Protein AF-A0A561TW92-F1 (afdb_monomer)

Nearest PDB structures (foldseek):
  4ham-assembly1_A-2  TM=3.046E-01  e=2.221E+00  Listeria monocytogenes EGD-e
  7xhz-assembly1_A  TM=5.234E-01  e=7.038E+00  Staphylococcus aureus subsp. aureus Mu50
  7pqe-assembly1_A  TM=2.971E-01  e=6.624E+00  Legionella pneumophila
  7til-assembly1_B  TM=2.807E-01  e=9.534E+00  Pseudomonas aeruginosa PA14

Structure (mmCIF, N/CA/C/O backbone):
data_AF-A0A561TW92-F1
#
_entry.id   AF-A0A561TW92-F1
#
loop_
_atom_site.group_PDB
_atom_site.id
_atom_site.type_symbol
_atom_site.label_atom_id
_atom_site.label_alt_id
_atom_site.label_comp_id
_atom_site.label_asym_id
_atom_site.label_entity_id
_atom_site.label_seq_id
_atom_site.pdbx_PDB_ins_code
_atom_site.Cartn_x
_atom_site.Cartn_y
_atom_site.Cartn_z
_atom_site.occupancy
_atom_site.B_iso_or_equiv
_atom_site.auth_seq_id
_atom_site.auth_comp_id
_atom_site.auth_asym_id
_atom_site.auth_atom_id
_atom_site.pdbx_PDB_model_num
ATOM 1 N N . MET A 1 1 ? -2.020 6.410 -21.029 1.00 63.25 1 MET A N 1
ATOM 2 C CA . MET A 1 1 ? -2.072 4.933 -21.092 1.00 63.25 1 MET A CA 1
ATOM 3 C C . MET A 1 1 ? -1.172 4.378 -19.989 1.00 63.25 1 MET A C 1
ATOM 5 O O . MET A 1 1 ? -0.093 4.929 -19.802 1.00 63.25 1 MET A O 1
ATOM 9 N N . GLN A 1 2 ? -1.626 3.396 -19.202 1.00 79.81 2 GLN A N 1
ATOM 10 C CA . GLN A 1 2 ? -0.817 2.761 -18.146 1.00 79.81 2 GLN A CA 1
ATOM 11 C C . GLN A 1 2 ? 0.250 1.847 -18.769 1.00 79.81 2 GLN A C 1
ATOM 13 O O . GLN A 1 2 ? 0.007 1.252 -19.812 1.00 79.81 2 GLN A O 1
ATOM 18 N N . ALA A 1 3 ? 1.422 1.738 -18.137 1.00 87.50 3 ALA A N 1
ATOM 19 C CA . ALA A 1 3 ? 2.471 0.826 -18.590 1.00 87.50 3 ALA A CA 1
ATOM 20 C C . ALA A 1 3 ? 2.080 -0.643 -18.343 1.00 87.50 3 ALA A C 1
ATOM 22 O O . ALA A 1 3 ? 1.589 -0.973 -17.261 1.00 87.50 3 ALA A O 1
ATOM 23 N N . GLU A 1 4 ? 2.340 -1.522 -19.312 1.00 89.12 4 GLU A N 1
ATOM 24 C CA . GLU A 1 4 ? 1.897 -2.928 -19.289 1.00 89.12 4 GLU A CA 1
ATOM 25 C C . GLU A 1 4 ? 2.371 -3.692 -18.047 1.00 89.12 4 GLU A C 1
ATOM 27 O O . GLU A 1 4 ? 1.608 -4.438 -17.437 1.00 89.12 4 GLU A O 1
ATOM 32 N N . HIS A 1 5 ? 3.599 -3.442 -17.581 1.00 89.06 5 HIS A N 1
ATOM 33 C CA . HIS A 1 5 ? 4.135 -4.102 -16.385 1.00 89.06 5 HIS A CA 1
ATOM 34 C C . HIS A 1 5 ? 3.378 -3.751 -15.097 1.00 89.06 5 HIS A C 1
ATOM 36 O O . HIS A 1 5 ? 3.468 -4.488 -14.118 1.00 89.06 5 HIS A O 1
ATOM 42 N N . LEU A 1 6 ? 2.647 -2.631 -15.070 1.00 92.69 6 LEU A N 1
ATOM 43 C CA . LEU A 1 6 ? 1.776 -2.281 -13.948 1.00 92.69 6 LEU A CA 1
ATOM 44 C C . LEU A 1 6 ? 0.442 -3.028 -14.018 1.00 92.69 6 LEU A C 1
ATOM 46 O O . LEU A 1 6 ? -0.098 -3.353 -12.968 1.00 92.69 6 LEU A O 1
ATOM 50 N N . ALA A 1 7 ? -0.058 -3.348 -15.217 1.00 92.19 7 ALA A N 1
ATOM 51 C CA . ALA A 1 7 ? -1.275 -4.148 -15.372 1.00 92.19 7 ALA A CA 1
ATOM 52 C C . ALA A 1 7 ? -1.096 -5.566 -14.799 1.00 92.19 7 ALA A C 1
ATOM 54 O O . ALA A 1 7 ? -1.992 -6.086 -14.150 1.00 92.19 7 ALA A O 1
ATOM 55 N N . LEU A 1 8 ? 0.108 -6.141 -14.908 1.00 93.38 8 LEU A N 1
ATOM 56 C CA . LEU A 1 8 ? 0.429 -7.431 -14.279 1.00 93.38 8 LEU A CA 1
ATOM 57 C C . LEU A 1 8 ? 0.325 -7.401 -12.745 1.00 93.38 8 LEU A C 1
ATOM 59 O O . LEU A 1 8 ? 0.000 -8.413 -12.123 1.00 93.38 8 LEU A O 1
ATOM 63 N N . ILE A 1 9 ? 0.613 -6.253 -12.119 1.00 94.12 9 ILE A N 1
ATOM 64 C CA . ILE A 1 9 ? 0.401 -6.077 -10.676 1.00 94.12 9 ILE A CA 1
ATOM 65 C C . ILE A 1 9 ? -1.103 -6.072 -10.394 1.00 94.12 9 ILE A C 1
ATOM 67 O O . ILE A 1 9 ? -1.550 -6.734 -9.461 1.00 94.12 9 ILE A O 1
ATOM 71 N N . ASP A 1 10 ? -1.874 -5.358 -11.208 1.00 94.69 10 ASP A N 1
ATOM 72 C CA . ASP A 1 10 ? -3.318 -5.206 -11.029 1.00 94.69 10 ASP A CA 1
ATOM 73 C C . ASP A 1 10 ? -4.042 -6.545 -11.144 1.00 94.69 10 ASP A C 1
ATOM 75 O O . ASP A 1 10 ? -4.824 -6.889 -10.261 1.00 94.69 10 ASP A O 1
ATOM 79 N N . ASP A 1 11 ? -3.694 -7.347 -12.150 1.00 94.56 11 ASP A N 1
ATOM 80 C CA . ASP A 1 11 ? -4.230 -8.695 -12.337 1.00 94.56 11 ASP A CA 1
ATOM 81 C C . ASP A 1 11 ? -3.938 -9.593 -11.130 1.00 94.56 11 ASP A C 1
ATOM 83 O O . ASP A 1 11 ? -4.804 -10.342 -10.668 1.00 94.56 11 ASP A O 1
ATOM 87 N N . ALA A 1 12 ? -2.731 -9.503 -10.562 1.00 94.94 12 ALA A N 1
ATOM 88 C CA . ALA A 1 12 ? -2.384 -10.271 -9.372 1.00 94.94 12 ALA A CA 1
ATOM 89 C C . ALA A 1 12 ? -3.240 -9.864 -8.159 1.00 94.94 12 ALA A C 1
ATOM 91 O O . ALA A 1 12 ? -3.714 -10.731 -7.425 1.00 94.94 12 ALA A O 1
ATOM 92 N N . PHE A 1 13 ? -3.486 -8.566 -7.962 1.00 94.00 13 PHE A N 1
ATOM 93 C CA . PHE A 1 13 ? -4.354 -8.083 -6.884 1.00 94.00 13 PHE A CA 1
ATOM 94 C C . PHE A 1 13 ? -5.837 -8.381 -7.129 1.00 94.00 13 PHE A C 1
ATOM 96 O O . PHE A 1 13 ? -6.549 -8.684 -6.172 1.00 94.00 13 PHE A O 1
ATOM 103 N N . ALA A 1 14 ? -6.298 -8.374 -8.381 1.00 95.31 14 ALA A N 1
ATOM 104 C CA . ALA A 1 14 ? -7.652 -8.786 -8.738 1.00 95.31 14 ALA A CA 1
ATOM 105 C C . ALA A 1 14 ? -7.904 -10.255 -8.367 1.00 95.31 14 ALA A C 1
ATOM 107 O O . ALA A 1 14 ? -8.932 -10.576 -7.772 1.00 95.31 14 ALA A O 1
ATOM 108 N N . ARG A 1 15 ? -6.926 -11.133 -8.615 1.00 95.88 15 ARG A N 1
ATOM 109 C CA . ARG A 1 15 ? -6.972 -12.538 -8.185 1.00 95.88 15 ARG A CA 1
ATOM 110 C C . ARG A 1 15 ? -7.013 -12.687 -6.664 1.00 95.88 15 ARG A C 1
ATOM 112 O O . ARG A 1 15 ? -7.841 -13.431 -6.145 1.00 95.88 15 ARG A O 1
ATOM 119 N N . ILE A 1 16 ? -6.191 -11.926 -5.937 1.00 94.25 16 ILE A N 1
ATOM 120 C CA . ILE A 1 16 ? -6.226 -11.899 -4.463 1.00 94.25 16 ILE A CA 1
ATOM 121 C C . ILE A 1 16 ? -7.610 -11.450 -3.960 1.00 94.25 16 ILE A C 1
ATOM 123 O O . ILE A 1 16 ? -8.158 -12.046 -3.034 1.00 94.25 16 ILE A O 1
ATOM 127 N N . ALA A 1 17 ? -8.210 -10.429 -4.580 1.00 93.19 17 ALA A N 1
ATOM 128 C CA . ALA A 1 17 ? -9.557 -9.958 -4.248 1.00 93.19 17 ALA A CA 1
ATOM 129 C C . ALA A 1 17 ? -10.659 -10.974 -4.588 1.00 93.19 17 ALA A C 1
ATOM 131 O O . ALA A 1 17 ? -11.681 -11.009 -3.899 1.00 93.19 17 ALA A O 1
ATOM 132 N N . ALA A 1 18 ? -10.451 -11.824 -5.597 1.00 94.38 18 ALA A N 1
ATOM 133 C CA . ALA A 1 18 ? -11.339 -12.938 -5.928 1.00 94.38 18 ALA A CA 1
ATOM 134 C C . ALA A 1 18 ? -11.246 -14.107 -4.925 1.00 94.38 18 ALA A C 1
ATOM 136 O O . ALA A 1 18 ? -12.150 -14.937 -4.876 1.00 94.38 18 ALA A O 1
ATOM 137 N N . GLY A 1 19 ? -10.213 -14.132 -4.075 1.00 93.88 19 GLY A N 1
ATOM 138 C CA . GLY A 1 19 ? -9.994 -15.173 -3.067 1.00 93.88 19 GLY A CA 1
ATOM 139 C C . GLY A 1 19 ? -8.907 -16.185 -3.432 1.00 93.88 19 GLY A C 1
ATOM 140 O O . GLY A 1 19 ? -8.712 -17.146 -2.689 1.00 93.88 19 GLY A O 1
ATOM 141 N N . ASP A 1 20 ? -8.172 -15.974 -4.529 1.00 95.56 20 ASP A N 1
ATOM 142 C CA . ASP A 1 20 ? -7.045 -16.832 -4.889 1.00 95.56 20 ASP A CA 1
ATOM 143 C C . ASP A 1 20 ? -5.917 -16.712 -3.851 1.00 95.56 20 ASP A C 1
ATOM 145 O O . ASP A 1 20 ? -5.482 -15.615 -3.484 1.00 95.56 20 ASP A O 1
ATOM 149 N N . ALA A 1 21 ? -5.351 -17.850 -3.448 1.00 92.44 21 ALA A N 1
ATOM 150 C CA . ALA A 1 21 ? -4.118 -17.885 -2.667 1.00 92.44 21 ALA A CA 1
ATOM 151 C C . ALA A 1 21 ? -2.907 -17.563 -3.565 1.00 92.44 21 ALA A C 1
ATOM 153 O O . ALA A 1 21 ? -2.277 -18.454 -4.139 1.00 92.44 21 ALA A O 1
ATOM 154 N N . VAL A 1 22 ? -2.574 -16.278 -3.698 1.00 94.19 22 VAL A N 1
ATOM 155 C CA . VAL A 1 22 ? -1.466 -15.802 -4.541 1.00 94.19 22 VAL A CA 1
ATOM 156 C C . VAL A 1 22 ? -0.209 -15.543 -3.706 1.00 94.19 22 VAL A C 1
ATOM 158 O O . VAL A 1 22 ? -0.238 -14.818 -2.715 1.00 94.19 22 VAL A O 1
ATOM 161 N N . ARG A 1 23 ? 0.932 -16.084 -4.149 1.00 93.75 23 ARG A N 1
ATOM 162 C CA . ARG A 1 23 ? 2.273 -15.690 -3.687 1.00 93.75 23 ARG A CA 1
ATOM 163 C C . ARG A 1 23 ? 2.975 -14.956 -4.824 1.00 93.75 23 ARG A C 1
ATOM 165 O O . ARG A 1 23 ? 3.274 -15.566 -5.846 1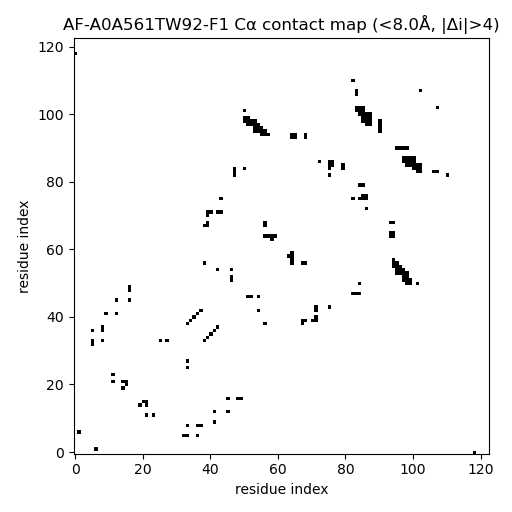.00 93.75 23 ARG A O 1
ATOM 172 N N . LEU A 1 24 ? 3.207 -13.657 -4.658 1.00 91.75 24 LEU A N 1
ATOM 173 C CA . LEU A 1 24 ? 3.722 -12.781 -5.711 1.00 91.75 24 LEU A CA 1
ATOM 174 C C . LEU A 1 24 ? 5.115 -12.247 -5.357 1.00 91.75 24 LEU A C 1
ATOM 176 O O . LEU A 1 24 ? 5.305 -11.673 -4.288 1.00 91.75 24 LEU A O 1
ATOM 180 N N . LEU A 1 25 ? 6.064 -12.377 -6.287 1.00 94.62 25 LEU A N 1
ATOM 181 C CA . LEU A 1 25 ? 7.366 -11.710 -6.241 1.00 94.62 25 LEU A CA 1
ATOM 182 C C . LEU A 1 25 ? 7.448 -10.694 -7.387 1.00 94.62 25 LEU A C 1
ATOM 184 O O . LEU A 1 25 ? 7.298 -11.058 -8.550 1.00 94.62 25 LEU A O 1
ATOM 188 N N . LEU A 1 26 ? 7.695 -9.422 -7.061 1.00 91.19 26 LEU A N 1
ATOM 189 C CA . LEU A 1 26 ? 7.745 -8.325 -8.033 1.00 91.19 26 LEU A CA 1
ATOM 190 C C . LEU A 1 26 ? 9.182 -7.839 -8.254 1.00 91.19 26 LEU A C 1
ATOM 192 O O . LEU A 1 26 ? 9.685 -6.995 -7.509 1.00 91.19 26 LEU A O 1
ATOM 196 N N . THR A 1 27 ? 9.817 -8.311 -9.325 1.00 93.81 27 THR A N 1
ATOM 197 C CA . THR A 1 27 ? 11.183 -7.915 -9.698 1.00 93.81 27 THR A CA 1
ATOM 198 C C . THR A 1 27 ? 11.152 -6.970 -10.893 1.00 93.81 27 THR A C 1
ATOM 200 O O . THR A 1 27 ? 10.892 -7.380 -12.018 1.00 93.81 27 THR A O 1
ATOM 203 N N . MET A 1 28 ? 11.422 -5.685 -10.658 1.00 91.06 28 MET A N 1
ATOM 204 C CA . MET A 1 28 ? 11.553 -4.685 -11.725 1.00 91.06 28 MET A CA 1
ATOM 205 C C . MET A 1 28 ? 12.521 -3.564 -11.327 1.00 91.06 28 MET A C 1
ATOM 207 O O . MET A 1 28 ? 12.715 -3.341 -10.119 1.00 91.06 28 MET A O 1
ATOM 211 N N . PRO A 1 29 ? 13.090 -2.810 -12.289 1.00 90.88 29 PRO A N 1
ATOM 212 C CA . PRO A 1 29 ? 14.064 -1.764 -11.992 1.00 90.88 29 PRO A CA 1
ATOM 213 C C . PRO A 1 29 ? 13.503 -0.654 -11.073 1.00 90.88 29 PRO A C 1
ATOM 215 O O . PRO A 1 29 ? 12.282 -0.506 -10.894 1.00 90.88 29 PRO A O 1
ATOM 218 N N . PRO A 1 30 ? 14.368 0.141 -10.416 1.00 90.44 30 PRO A N 1
ATOM 219 C CA . PRO A 1 30 ? 13.925 1.282 -9.616 1.00 90.44 30 PRO A CA 1
ATOM 220 C C . PRO A 1 30 ? 13.165 2.301 -10.479 1.00 90.44 30 PRO A C 1
ATOM 222 O O . PRO A 1 30 ? 13.340 2.360 -11.690 1.00 90.44 30 PRO A O 1
ATOM 225 N N . ARG A 1 31 ? 12.294 3.104 -9.851 1.00 8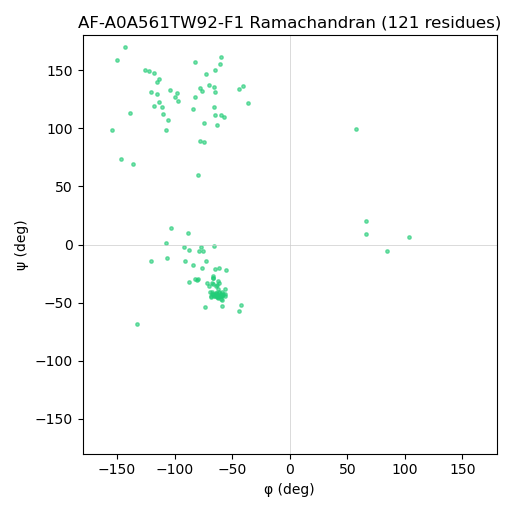8.00 31 ARG A N 1
ATOM 226 C CA . ARG A 1 31 ? 11.497 4.175 -10.498 1.00 88.00 31 ARG A CA 1
ATOM 227 C C . ARG A 1 31 ? 10.436 3.729 -11.521 1.00 88.00 31 ARG A C 1
ATOM 229 O O . ARG A 1 31 ? 9.775 4.577 -12.101 1.00 88.00 31 ARG A O 1
ATOM 236 N N . HIS A 1 32 ? 10.155 2.431 -11.633 1.00 91.75 32 HIS A N 1
ATOM 237 C CA . HIS A 1 32 ? 9.112 1.890 -12.525 1.00 91.75 32 HIS A CA 1
ATOM 238 C C . HIS A 1 32 ? 7.716 1.802 -11.891 1.00 91.75 32 HIS A C 1
ATOM 240 O O . HIS A 1 32 ? 6.803 1.198 -12.441 1.00 91.75 32 HIS A O 1
ATOM 246 N N . GLY A 1 33 ? 7.531 2.393 -10.709 1.00 91.25 33 GLY A N 1
ATOM 247 C CA . GLY A 1 33 ? 6.220 2.491 -10.072 1.00 91.25 33 GLY A CA 1
ATOM 248 C C . GLY A 1 33 ? 5.779 1.284 -9.243 1.00 91.25 33 GLY A C 1
ATOM 249 O O . GLY A 1 33 ? 4.785 1.442 -8.540 1.00 91.25 33 GLY A O 1
ATOM 250 N N . LYS A 1 34 ? 6.522 0.158 -9.206 1.00 93.31 34 LYS A N 1
ATOM 251 C CA . LYS A 1 34 ? 6.161 -1.026 -8.386 1.00 93.31 34 LYS A CA 1
ATOM 252 C C . LYS A 1 34 ? 5.708 -0.688 -6.973 1.00 93.31 34 LYS A C 1
ATOM 254 O O . LYS A 1 34 ? 4.600 -1.035 -6.605 1.00 93.31 34 LYS A O 1
ATOM 259 N N . SER A 1 35 ? 6.534 0.008 -6.190 1.00 91.56 35 SER A N 1
ATOM 260 C CA . SER A 1 35 ? 6.237 0.267 -4.777 1.00 91.56 35 SER A CA 1
ATOM 261 C C . SER A 1 35 ? 5.023 1.179 -4.615 1.00 91.56 35 SER A C 1
ATOM 263 O O . SER A 1 35 ? 4.232 0.998 -3.700 1.00 91.56 35 SER A O 1
ATOM 265 N N . ARG A 1 36 ? 4.815 2.127 -5.540 1.00 92.56 36 ARG A N 1
ATOM 266 C CA . ARG A 1 36 ? 3.602 2.956 -5.539 1.00 92.56 36 ARG A CA 1
ATOM 267 C C . ARG A 1 36 ? 2.367 2.123 -5.874 1.00 92.56 36 ARG A C 1
ATOM 269 O O . ARG A 1 36 ? 1.339 2.293 -5.234 1.00 92.56 36 ARG A O 1
ATOM 276 N N . ARG A 1 37 ? 2.445 1.225 -6.857 1.00 94.56 37 ARG A N 1
ATOM 277 C CA . ARG A 1 37 ? 1.290 0.413 -7.249 1.00 94.56 37 ARG A CA 1
ATOM 278 C C . ARG A 1 37 ? 0.989 -0.671 -6.214 1.00 94.56 37 ARG A C 1
ATOM 280 O O . ARG A 1 37 ? -0.106 -0.681 -5.676 1.00 94.56 37 ARG A O 1
ATOM 287 N N . ALA A 1 38 ? 1.970 -1.498 -5.868 1.00 94.00 38 ALA A N 1
ATOM 288 C CA . ALA A 1 38 ? 1.799 -2.678 -5.021 1.00 94.00 38 ALA A CA 1
ATOM 289 C C . ALA A 1 38 ? 1.725 -2.392 -3.510 1.00 94.00 38 ALA A C 1
ATOM 291 O O . ALA A 1 38 ? 1.073 -3.146 -2.803 1.00 94.00 38 ALA A O 1
ATOM 292 N N . ALA A 1 39 ? 2.371 -1.335 -2.998 1.00 92.56 39 ALA A N 1
ATOM 293 C CA . ALA A 1 39 ? 2.420 -1.061 -1.551 1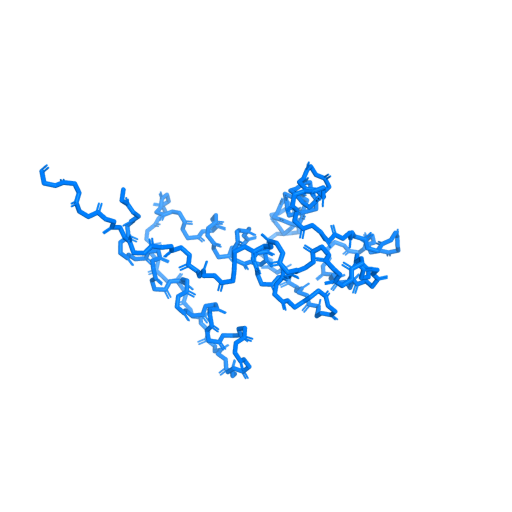.00 92.56 39 ALA A CA 1
ATOM 294 C C . ALA A 1 39 ? 1.562 0.139 -1.110 1.00 92.56 39 ALA A C 1
ATOM 296 O O . ALA A 1 39 ? 1.568 0.499 0.062 1.00 92.56 39 ALA A O 1
ATOM 297 N N . ARG A 1 40 ? 0.851 0.794 -2.037 1.00 94.31 40 ARG A N 1
ATOM 298 C CA . ARG A 1 40 ? -0.027 1.940 -1.739 1.00 94.31 40 ARG A CA 1
ATOM 299 C C . ARG A 1 40 ? -1.386 1.789 -2.411 1.00 94.31 40 ARG A C 1
ATOM 301 O O . ARG A 1 40 ? -2.380 1.544 -1.738 1.00 94.31 40 ARG A O 1
ATOM 308 N N . TRP A 1 41 ? -1.418 1.874 -3.740 1.00 94.88 41 TRP A N 1
ATOM 309 C CA . TRP A 1 41 ? -2.677 1.883 -4.489 1.00 94.88 41 TRP A CA 1
ATOM 310 C C . TRP A 1 41 ? -3.428 0.556 -4.453 1.00 94.88 41 TRP A C 1
ATOM 312 O O . TRP A 1 41 ? -4.637 0.556 -4.259 1.00 94.88 41 TRP A O 1
ATOM 322 N N . ALA A 1 42 ? -2.737 -0.565 -4.641 1.00 94.44 42 ALA A N 1
ATOM 323 C CA . ALA A 1 42 ? -3.387 -1.866 -4.691 1.00 94.44 42 ALA A CA 1
ATOM 324 C C . ALA A 1 42 ? -3.948 -2.310 -3.323 1.00 94.44 42 ALA A C 1
ATOM 326 O O . ALA A 1 42 ? -5.090 -2.759 -3.295 1.00 94.44 42 ALA A O 1
ATOM 327 N N . PRO A 1 43 ? -3.252 -2.100 -2.183 1.00 93.06 43 PRO A N 1
ATOM 328 C CA . PRO A 1 43 ? -3.840 -2.280 -0.855 1.00 93.06 43 PRO A CA 1
ATOM 329 C C . PRO A 1 43 ? -5.066 -1.399 -0.598 1.00 93.06 43 PRO A C 1
ATOM 331 O O . PRO A 1 43 ? -6.061 -1.891 -0.076 1.00 93.06 43 PRO A O 1
ATOM 334 N N . LEU A 1 44 ? -5.018 -0.119 -0.991 1.00 93.12 44 LEU A N 1
ATOM 335 C CA . LEU A 1 44 ? -6.169 0.782 -0.884 1.00 93.12 44 LEU A CA 1
ATOM 336 C C . LEU A 1 44 ? -7.357 0.240 -1.684 1.00 93.12 44 LEU A C 1
ATOM 338 O O . LEU A 1 44 ? -8.431 0.056 -1.128 1.00 93.12 44 LEU A O 1
ATOM 342 N N . TRP A 1 45 ? -7.145 -0.069 -2.966 1.00 94.12 45 TRP A N 1
ATOM 343 C CA . TRP A 1 45 ? -8.174 -0.632 -3.841 1.00 94.12 45 TRP A CA 1
ATOM 344 C C . TRP A 1 45 ? -8.743 -1.946 -3.293 1.00 94.12 45 TRP A C 1
ATOM 346 O O . TRP A 1 45 ? -9.955 -2.135 -3.285 1.00 94.12 45 TRP A O 1
ATOM 356 N N . TYR A 1 46 ? -7.888 -2.829 -2.775 1.00 93.25 46 TYR A N 1
ATOM 357 C CA . TYR A 1 46 ? -8.319 -4.081 -2.163 1.00 93.25 46 TYR A CA 1
ATOM 358 C C . TYR A 1 46 ? -9.266 -3.844 -0.980 1.00 93.25 46 TYR A C 1
ATOM 360 O O . TYR A 1 46 ? -10.298 -4.503 -0.889 1.00 93.25 46 TYR A O 1
ATOM 368 N N . LEU A 1 47 ? -8.951 -2.881 -0.107 1.00 89.94 47 LEU A N 1
ATOM 369 C CA . LEU A 1 47 ? -9.790 -2.534 1.045 1.00 89.94 47 LEU A CA 1
ATOM 370 C C . LEU A 1 47 ? -11.136 -1.920 0.638 1.00 89.94 47 LEU A C 1
ATOM 372 O O . LEU A 1 47 ? -12.114 -2.125 1.346 1.00 89.94 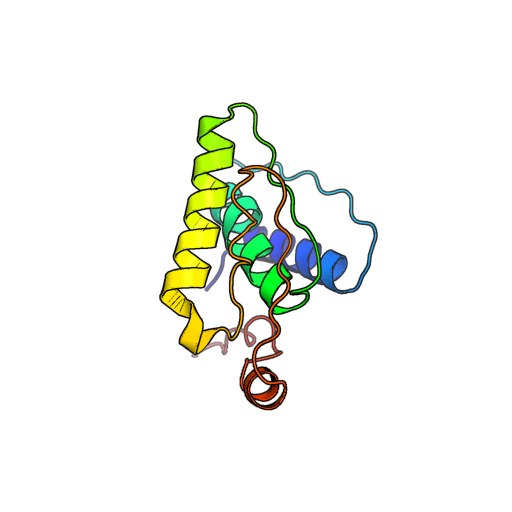47 LEU A O 1
ATOM 376 N N . LEU A 1 48 ? -11.225 -1.238 -0.510 1.00 89.25 48 LEU A N 1
ATOM 377 C CA . LEU A 1 48 ? -12.518 -0.784 -1.050 1.00 89.25 48 LEU A CA 1
ATOM 378 C C . LEU A 1 48 ? -13.428 -1.957 -1.422 1.00 89.25 48 LEU A C 1
ATOM 380 O O . LEU A 1 48 ? -14.638 -1.891 -1.240 1.00 89.25 48 LEU A O 1
ATOM 384 N N . GLN A 1 49 ? -12.841 -3.043 -1.924 1.00 87.88 49 GLN A N 1
ATOM 385 C CA . GLN A 1 49 ? -13.578 -4.247 -2.308 1.00 87.88 49 GLN A CA 1
ATOM 386 C C . GLN A 1 49 ? -13.868 -5.157 -1.106 1.00 87.88 49 GLN A C 1
ATOM 388 O O . GLN A 1 49 ? -14.828 -5.926 -1.124 1.00 87.88 49 GLN A O 1
ATOM 393 N N . ARG A 1 50 ? -12.995 -5.124 -0.093 1.00 88.56 50 ARG A N 1
ATOM 394 C CA . ARG A 1 50 ? -12.989 -6.009 1.077 1.00 88.56 50 ARG A CA 1
ATOM 395 C C . ARG A 1 50 ? -12.743 -5.195 2.359 1.00 88.56 50 ARG A C 1
ATOM 397 O O . ARG A 1 50 ? -11.671 -5.328 2.953 1.00 88.56 50 ARG A O 1
ATOM 404 N N . PRO A 1 51 ? -13.703 -4.362 2.797 1.00 86.19 51 PRO A N 1
ATOM 405 C CA . PRO A 1 51 ? -13.501 -3.468 3.937 1.00 86.19 51 PRO A CA 1
ATOM 406 C C . PRO A 1 51 ? -13.225 -4.237 5.233 1.00 86.19 51 PRO A C 1
ATOM 408 O O . PRO A 1 51 ? -12.325 -3.874 5.977 1.00 86.19 51 PRO A O 1
ATOM 411 N N . ASP A 1 52 ? -13.891 -5.368 5.456 1.00 83.94 52 ASP A N 1
ATOM 412 C CA . ASP A 1 52 ? -13.739 -6.147 6.695 1.00 83.94 52 ASP A CA 1
ATOM 413 C C . ASP A 1 52 ? -12.420 -6.942 6.770 1.00 83.94 52 ASP A C 1
ATOM 415 O O . ASP A 1 52 ? -12.116 -7.596 7.773 1.00 83.94 52 ASP A O 1
ATOM 419 N N . HIS A 1 53 ? -11.629 -6.939 5.693 1.00 86.31 53 HIS A N 1
ATOM 420 C CA . HIS A 1 53 ? -10.374 -7.673 5.637 1.00 86.31 53 HIS A CA 1
ATOM 421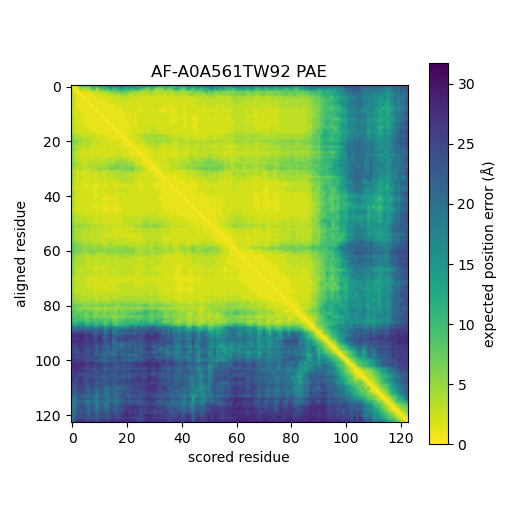 C C . HIS A 1 53 ? -9.234 -6.893 6.285 1.00 86.31 53 HIS A C 1
ATOM 423 O O . HIS A 1 53 ? -9.224 -5.664 6.356 1.00 86.31 53 HIS A O 1
ATOM 429 N N . ARG A 1 54 ? -8.212 -7.642 6.712 1.00 85.56 54 ARG A N 1
ATOM 430 C CA . ARG A 1 54 ? -6.993 -7.069 7.273 1.00 85.56 54 ARG A CA 1
ATOM 431 C C . ARG A 1 54 ? -5.840 -7.122 6.292 1.00 85.56 54 ARG A C 1
ATOM 433 O O . ARG A 1 54 ? -5.563 -8.170 5.714 1.00 85.56 54 ARG A O 1
ATOM 440 N N . VAL A 1 55 ? -5.142 -6.000 6.147 1.00 87.31 55 VAL A N 1
ATOM 441 C CA . VAL A 1 55 ? -3.931 -5.887 5.326 1.00 87.31 55 VAL A CA 1
ATOM 442 C C . VAL A 1 55 ? -2.744 -5.571 6.229 1.00 87.31 55 VAL A C 1
ATOM 444 O O . VAL A 1 55 ? -2.859 -4.787 7.170 1.00 87.31 55 VAL A O 1
ATOM 447 N N . VAL A 1 56 ? -1.603 -6.194 5.941 1.00 88.88 56 VAL A N 1
ATOM 448 C CA . VAL A 1 56 ? -0.325 -5.974 6.627 1.00 88.88 56 VAL A CA 1
ATOM 449 C C . VAL A 1 56 ? 0.688 -5.502 5.596 1.00 88.88 56 VAL A C 1
ATOM 451 O O . VAL A 1 56 ? 0.822 -6.114 4.536 1.00 88.88 56 VAL A O 1
ATOM 454 N N . ILE A 1 57 ? 1.409 -4.424 5.904 1.00 89.00 57 ILE A N 1
ATOM 455 C CA . ILE A 1 57 ? 2.534 -3.950 5.093 1.00 89.00 57 ILE A CA 1
ATOM 456 C C . ILE A 1 57 ? 3.805 -4.171 5.895 1.00 89.00 57 ILE A C 1
ATOM 458 O O . ILE A 1 57 ? 3.978 -3.597 6.965 1.00 89.00 57 ILE A O 1
ATOM 462 N N . ALA A 1 58 ? 4.695 -4.995 5.355 1.00 87.31 58 ALA A N 1
ATOM 463 C CA . ALA A 1 58 ? 6.015 -5.232 5.912 1.00 87.31 58 ALA A CA 1
ATOM 464 C C . ALA A 1 58 ? 7.077 -4.682 4.959 1.00 87.31 58 ALA A 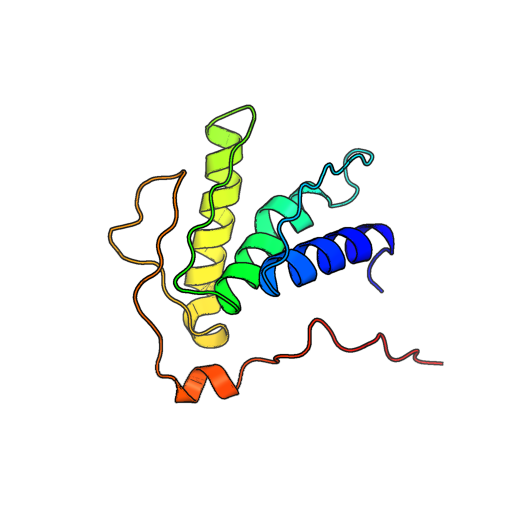C 1
ATOM 466 O O . ALA A 1 58 ? 6.951 -4.778 3.736 1.00 87.31 58 ALA A O 1
ATOM 467 N N . SER A 1 59 ? 8.129 -4.107 5.528 1.00 88.44 59 SER A N 1
ATOM 468 C CA . SER A 1 59 ? 9.270 -3.587 4.785 1.00 88.44 59 SER A CA 1
ATOM 469 C C . SER A 1 59 ? 10.558 -3.839 5.563 1.00 88.44 59 SER A C 1
ATOM 471 O O . SER A 1 59 ? 10.522 -4.236 6.725 1.00 88.44 59 SER A O 1
ATOM 473 N N . TYR A 1 60 ? 11.699 -3.613 4.914 1.00 86.25 60 TYR A N 1
ATOM 474 C CA . TYR A 1 60 ? 13.013 -3.763 5.538 1.00 86.25 60 TYR A CA 1
ATOM 475 C C . TYR A 1 60 ? 13.218 -2.806 6.726 1.00 86.25 60 TYR A C 1
ATOM 477 O O . TYR A 1 60 ? 13.882 -3.168 7.692 1.00 86.25 60 TYR A O 1
ATOM 485 N N . SER A 1 61 ? 12.641 -1.601 6.672 1.00 89.31 61 SER A N 1
ATOM 486 C CA . SER A 1 61 ? 12.629 -0.659 7.794 1.00 89.31 61 SER A CA 1
ATOM 487 C C . SER A 1 61 ? 11.205 -0.373 8.261 1.00 89.31 61 SER A C 1
ATOM 489 O O . SER A 1 61 ? 10.271 -0.334 7.455 1.00 89.31 61 SER A O 1
ATOM 491 N N . ALA A 1 62 ? 11.062 -0.131 9.567 1.00 87.12 62 ALA A N 1
ATOM 492 C CA . ALA A 1 62 ? 9.802 0.305 10.166 1.00 87.12 62 ALA A CA 1
ATOM 493 C C . ALA A 1 62 ? 9.328 1.630 9.553 1.00 87.12 62 ALA A C 1
ATOM 495 O O . ALA A 1 62 ? 8.184 1.727 9.135 1.00 87.12 62 ALA A O 1
ATOM 496 N N . GLU A 1 63 ? 10.235 2.594 9.372 1.00 88.81 63 GLU A N 1
ATOM 497 C CA . GLU A 1 63 ? 9.933 3.896 8.761 1.00 88.81 63 GLU A CA 1
ATOM 498 C C . GLU A 1 63 ? 9.312 3.762 7.362 1.00 88.81 63 GLU A C 1
ATOM 500 O O . GLU A 1 63 ? 8.297 4.384 7.063 1.00 88.81 63 GLU A O 1
ATOM 505 N N . LEU A 1 64 ? 9.852 2.880 6.512 1.00 87.31 64 LEU A N 1
ATOM 506 C CA . LEU A 1 64 ? 9.311 2.690 5.167 1.00 87.31 64 LEU A CA 1
ATOM 507 C C . LEU A 1 64 ? 7.940 1.995 5.192 1.00 87.31 64 LEU A C 1
ATOM 509 O O . LEU A 1 64 ? 7.078 2.300 4.366 1.00 87.31 64 LEU A O 1
ATOM 513 N N . ALA A 1 65 ? 7.727 1.055 6.117 1.00 88.06 65 ALA A N 1
ATOM 514 C CA . ALA A 1 65 ? 6.414 0.441 6.313 1.00 88.06 65 ALA A CA 1
ATOM 515 C C . ALA A 1 65 ? 5.386 1.475 6.810 1.00 88.06 65 ALA A C 1
ATOM 517 O O . ALA A 1 65 ? 4.286 1.567 6.253 1.00 88.06 65 ALA A O 1
ATOM 518 N N . ASP A 1 66 ? 5.777 2.304 7.779 1.00 89.19 66 ASP A N 1
ATOM 519 C CA . ASP A 1 66 ? 4.962 3.373 8.351 1.00 89.19 66 ASP A CA 1
ATOM 520 C C . ASP A 1 66 ? 4.581 4.418 7.302 1.00 89.19 66 ASP A C 1
ATOM 522 O O . ASP A 1 66 ? 3.425 4.838 7.257 1.00 89.19 66 ASP A O 1
ATOM 526 N N . ASP A 1 67 ? 5.506 4.786 6.415 1.00 92.38 67 ASP A N 1
ATOM 527 C CA . ASP A 1 67 ? 5.264 5.710 5.306 1.00 92.38 67 ASP A CA 1
ATOM 528 C C . ASP A 1 67 ? 4.196 5.192 4.338 1.00 92.38 67 ASP A C 1
ATOM 530 O O . ASP A 1 67 ? 3.308 5.934 3.904 1.00 92.38 67 ASP A O 1
ATOM 534 N N . HIS A 1 68 ? 4.267 3.909 3.974 1.00 91.81 68 HIS A N 1
ATOM 535 C CA . HIS A 1 68 ? 3.260 3.281 3.121 1.00 91.81 68 HIS A CA 1
ATOM 536 C C . HIS A 1 68 ? 1.899 3.212 3.819 1.00 91.81 68 HIS A C 1
ATOM 538 O O . HIS A 1 68 ? 0.886 3.578 3.218 1.00 91.81 68 HIS A O 1
ATOM 544 N N . GLY A 1 69 ? 1.883 2.813 5.092 1.00 90.50 69 GLY A N 1
ATOM 545 C CA . GLY A 1 69 ? 0.675 2.761 5.906 1.00 90.50 69 GLY A CA 1
ATOM 546 C C . GLY A 1 69 ? 0.021 4.128 6.098 1.00 90.50 69 GLY A C 1
ATOM 547 O O . GLY A 1 69 ? -1.187 4.269 5.912 1.00 90.50 69 GLY A O 1
ATOM 548 N N . ARG A 1 70 ? 0.815 5.153 6.429 1.00 91.62 70 ARG A N 1
ATOM 549 C CA . ARG A 1 70 ? 0.358 6.538 6.594 1.00 91.62 70 ARG A CA 1
ATOM 550 C C . ARG A 1 70 ? -0.268 7.051 5.311 1.00 91.62 70 ARG A C 1
ATOM 552 O O . ARG A 1 70 ? -1.391 7.529 5.355 1.00 91.62 70 ARG A O 1
ATOM 559 N N . TRP A 1 71 ? 0.397 6.852 4.173 1.00 94.69 71 TRP A N 1
ATOM 560 C CA . TRP A 1 71 ? -0.144 7.270 2.883 1.00 94.69 71 TRP A CA 1
ATOM 561 C C . TRP A 1 71 ? -1.530 6.665 2.607 1.00 94.69 71 TRP A C 1
ATOM 563 O O . TRP A 1 71 ? -2.418 7.372 2.140 1.00 94.69 71 TRP A O 1
ATOM 573 N N . ILE A 1 72 ? -1.743 5.378 2.915 1.00 92.81 72 ILE A N 1
ATOM 574 C CA . ILE A 1 72 ? -3.049 4.721 2.719 1.00 92.81 72 ILE A CA 1
ATOM 575 C C . ILE A 1 72 ? -4.101 5.306 3.665 1.00 92.81 72 ILE A C 1
ATOM 577 O O . ILE A 1 72 ? -5.226 5.564 3.243 1.00 92.81 72 ILE A O 1
ATOM 581 N N . ARG A 1 73 ? -3.750 5.543 4.934 1.00 88.06 73 ARG A N 1
ATOM 582 C CA . ARG A 1 73 ? -4.670 6.142 5.912 1.00 88.06 73 ARG A CA 1
ATOM 583 C C . ARG A 1 73 ? -5.075 7.559 5.525 1.00 88.06 73 ARG A C 1
ATOM 585 O O . ARG A 1 73 ? -6.254 7.902 5.604 1.00 88.06 73 ARG A O 1
ATOM 592 N N . ASP A 1 74 ? -4.110 8.350 5.074 1.00 92.75 74 ASP A N 1
ATOM 593 C CA . ASP A 1 74 ? -4.341 9.712 4.610 1.00 92.75 74 ASP A CA 1
ATOM 594 C C . ASP A 1 74 ? -5.229 9.697 3.363 1.00 92.75 74 ASP A C 1
ATOM 596 O O . ASP A 1 74 ? -6.179 10.470 3.290 1.00 92.75 74 ASP A O 1
ATOM 600 N N . ALA A 1 75 ? -4.994 8.772 2.426 1.00 91.44 75 ALA A N 1
ATOM 601 C CA . ALA A 1 75 ? -5.844 8.574 1.254 1.00 91.44 75 ALA A CA 1
ATOM 602 C C . ALA A 1 75 ? -7.293 8.227 1.636 1.00 91.44 75 ALA A C 1
ATOM 604 O O . ALA A 1 75 ? -8.223 8.848 1.125 1.00 91.44 75 ALA A O 1
ATOM 605 N N . ILE A 1 76 ? -7.492 7.290 2.571 1.00 89.62 76 ILE A N 1
ATOM 606 C CA . ILE A 1 76 ? -8.832 6.916 3.050 1.00 89.62 76 ILE A CA 1
ATOM 607 C C . ILE A 1 76 ? -9.525 8.103 3.716 1.00 89.62 76 ILE A C 1
ATOM 609 O O . ILE A 1 76 ? -10.684 8.385 3.436 1.00 89.62 76 ILE A O 1
ATOM 613 N N . THR A 1 77 ? -8.805 8.826 4.571 1.00 89.94 77 THR A N 1
ATOM 614 C CA . THR A 1 77 ? -9.349 9.986 5.286 1.00 89.94 77 THR A CA 1
ATOM 615 C C . THR A 1 77 ? -9.709 11.113 4.319 1.00 89.94 77 THR A C 1
ATOM 617 O O . THR A 1 77 ? -10.781 11.701 4.429 1.00 89.94 77 THR A O 1
ATOM 620 N N . THR A 1 78 ? -8.833 11.386 3.349 1.00 91.25 78 THR A N 1
ATOM 621 C CA . THR A 1 78 ? -9.000 12.462 2.362 1.00 91.25 78 THR A CA 1
ATOM 622 C C . THR A 1 78 ? -10.165 12.182 1.422 1.00 91.25 78 THR A C 1
ATOM 624 O O . THR A 1 78 ? -10.924 13.090 1.098 1.00 91.25 78 THR A O 1
ATOM 627 N N . TRP A 1 79 ? -10.320 10.932 0.982 1.00 90.38 79 TRP A N 1
ATOM 628 C CA . TRP A 1 79 ? -11.335 10.551 0.000 1.00 90.38 79 TRP A CA 1
ATOM 629 C C . TRP A 1 79 ? -12.537 9.837 0.613 1.00 90.38 79 TRP A C 1
ATOM 631 O O . TRP A 1 79 ? -13.330 9.269 -0.131 1.00 90.38 79 TRP A O 1
ATOM 641 N N . ARG A 1 80 ? -12.708 9.888 1.940 1.00 85.94 80 ARG A N 1
ATOM 642 C CA . ARG A 1 80 ? -13.781 9.219 2.696 1.00 85.94 80 ARG A CA 1
ATOM 643 C C . ARG A 1 80 ? -15.146 9.326 2.018 1.00 85.94 80 ARG A C 1
ATOM 645 O O . ARG A 1 80 ? -15.809 8.314 1.822 1.00 85.94 80 ARG A O 1
ATOM 652 N N . GLU A 1 81 ? -15.554 10.544 1.667 1.00 84.81 81 GLU A N 1
ATOM 653 C CA . GLU A 1 81 ? -16.868 10.816 1.065 1.00 84.81 81 GLU A CA 1
ATOM 654 C C . GLU A 1 81 ? -17.017 10.208 -0.335 1.00 84.81 81 GLU A C 1
ATOM 656 O O . GLU A 1 81 ? -18.121 9.886 -0.756 1.00 84.81 81 GLU A O 1
ATOM 661 N N . GLN A 1 82 ? -15.907 10.026 -1.052 1.00 86.81 82 GLN A N 1
ATOM 662 C CA . GLN A 1 82 ? -15.890 9.473 -2.405 1.00 86.81 82 GLN A CA 1
ATOM 663 C C . GLN A 1 82 ? -15.813 7.949 -2.417 1.00 86.81 82 GLN A C 1
ATOM 665 O O . GLN A 1 82 ? -16.317 7.341 -3.351 1.00 86.81 82 GLN A O 1
ATOM 670 N N . ILE A 1 83 ? -15.140 7.343 -1.433 1.00 81.56 83 ILE A N 1
ATOM 671 C CA . ILE A 1 83 ? -14.820 5.907 -1.424 1.00 81.56 83 ILE A CA 1
ATOM 672 C C . ILE A 1 83 ? -15.664 5.092 -0.438 1.00 81.56 83 ILE A C 1
ATOM 674 O O . ILE A 1 83 ? -15.604 3.869 -0.473 1.00 81.56 83 ILE A O 1
ATOM 678 N N . GLY A 1 84 ? -16.410 5.742 0.461 1.00 81.56 84 GLY A N 1
ATOM 679 C CA . GLY A 1 84 ? -17.375 5.078 1.341 1.00 81.56 84 GLY A CA 1
ATOM 680 C C . GLY A 1 84 ? -16.775 4.119 2.375 1.00 81.56 84 GLY A C 1
ATOM 681 O O . GLY A 1 84 ? -17.488 3.265 2.886 1.00 81.56 84 GLY A O 1
ATOM 682 N N . ILE A 1 85 ? -15.484 4.227 2.704 1.00 83.06 85 ILE A N 1
ATOM 683 C CA . ILE A 1 85 ? -14.865 3.444 3.786 1.00 83.06 85 ILE A CA 1
ATOM 684 C C . ILE A 1 85 ? -14.237 4.361 4.833 1.00 83.06 85 ILE A C 1
ATOM 686 O O . ILE A 1 85 ? -13.749 5.450 4.519 1.00 83.06 85 ILE A O 1
ATOM 690 N N . ALA A 1 86 ? -14.228 3.905 6.084 1.00 80.75 86 ALA A N 1
ATOM 691 C CA . ALA A 1 86 ? -13.623 4.611 7.205 1.00 80.75 86 ALA A CA 1
ATOM 692 C C . ALA A 1 86 ? -12.613 3.724 7.942 1.00 80.75 86 ALA A C 1
ATOM 694 O O . ALA A 1 86 ? -12.723 2.498 7.983 1.00 80.75 86 ALA A O 1
ATOM 695 N N . LEU A 1 87 ? -11.605 4.365 8.534 1.00 77.94 87 LEU A N 1
ATOM 696 C CA . LEU A 1 87 ? -10.658 3.695 9.419 1.00 77.94 87 LEU A CA 1
ATOM 697 C C . LEU A 1 87 ? -11.299 3.483 10.787 1.00 77.94 87 LEU A C 1
ATOM 699 O O . LEU A 1 87 ? -11.853 4.420 11.359 1.00 77.94 87 LEU A O 1
ATOM 703 N N . HIS A 1 88 ? -11.144 2.285 11.350 1.00 69.38 88 HIS A N 1
ATOM 704 C CA . HIS A 1 88 ? -11.566 2.045 12.724 1.00 69.38 88 HIS A CA 1
ATOM 705 C C . HIS A 1 88 ? -10.718 2.903 13.691 1.00 69.38 88 HIS A C 1
ATOM 707 O O . HIS A 1 88 ? -9.483 2.856 13.618 1.00 69.38 88 HIS A O 1
ATOM 713 N N . PRO A 1 89 ? -11.326 3.642 14.640 1.00 54.75 89 PRO A N 1
ATOM 714 C CA . PRO A 1 89 ? -10.618 4.578 15.523 1.00 54.75 89 PRO A CA 1
ATOM 715 C C . PRO A 1 89 ? -9.552 3.923 16.424 1.00 54.75 89 PRO A C 1
ATOM 717 O O . PRO A 1 89 ? -8.623 4.592 16.881 1.00 54.75 89 PRO A O 1
ATOM 720 N N . GLY A 1 90 ? -9.651 2.607 16.643 1.00 54.16 90 GLY A N 1
ATOM 721 C CA . GLY A 1 90 ? -8.662 1.796 17.364 1.00 54.16 90 GLY A CA 1
ATOM 722 C C . GLY A 1 90 ? -7.521 1.222 16.511 1.00 54.16 90 GLY A C 1
ATOM 723 O O . GLY A 1 90 ? -6.615 0.610 17.064 1.00 54.16 90 GLY A O 1
ATOM 724 N N . SER A 1 91 ? -7.524 1.403 15.185 1.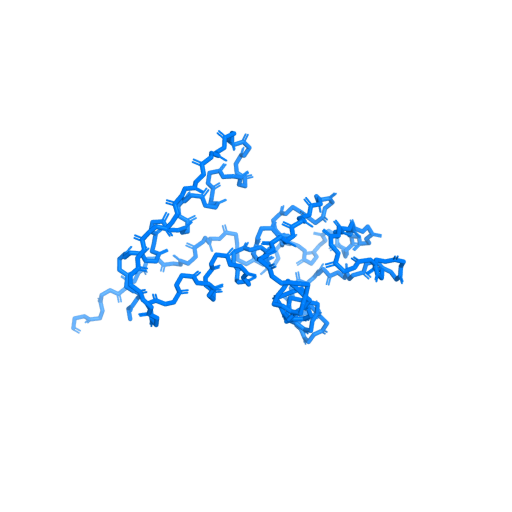00 52.16 91 SER A N 1
ATOM 725 C CA . SER A 1 91 ? -6.475 0.891 14.287 1.00 52.16 91 SER A CA 1
ATOM 726 C C . SER A 1 91 ? -5.237 1.802 14.308 1.00 52.16 91 SER A C 1
ATOM 728 O O . SER A 1 91 ? -4.859 2.383 13.290 1.00 52.16 91 SER A O 1
ATOM 730 N N . LYS A 1 92 ? -4.622 1.971 15.486 1.00 40.59 92 LYS A N 1
ATOM 731 C CA . LYS A 1 92 ? -3.389 2.758 15.677 1.00 40.59 92 LYS A CA 1
ATOM 732 C C . LYS A 1 92 ? -2.102 1.936 15.561 1.00 40.59 92 LYS A C 1
ATOM 734 O O . LYS A 1 92 ? -1.024 2.521 15.600 1.00 40.59 92 LYS A O 1
ATOM 739 N N . ASP A 1 93 ? -2.201 0.626 15.348 1.00 38.53 93 ASP A N 1
ATOM 740 C CA . ASP A 1 93 ? -1.029 -0.224 15.149 1.00 38.53 93 ASP A CA 1
ATOM 741 C C . ASP A 1 93 ? -0.578 -0.172 13.689 1.00 38.53 93 ASP A C 1
ATOM 743 O O . ASP A 1 93 ? -1.292 -0.571 12.768 1.00 38.53 93 ASP A O 1
ATOM 747 N N . ALA A 1 94 ? 0.633 0.335 13.469 1.00 41.94 94 ALA A N 1
ATOM 748 C CA . ALA A 1 94 ? 1.162 0.670 12.150 1.00 41.94 94 ALA A CA 1
ATOM 749 C C . ALA A 1 94 ? 1.389 -0.533 11.204 1.00 41.94 94 ALA A C 1
ATOM 751 O O . ALA A 1 94 ? 1.756 -0.340 10.046 1.00 41.94 94 ALA A O 1
ATOM 752 N N . ALA A 1 95 ? 1.114 -1.763 11.654 1.00 39.34 95 ALA A N 1
ATOM 753 C CA . ALA A 1 95 ? 1.384 -2.986 10.903 1.00 39.34 95 ALA A CA 1
ATOM 754 C C . ALA A 1 95 ? 0.151 -3.862 10.608 1.00 39.34 95 ALA A C 1
ATOM 756 O O . ALA A 1 95 ? 0.255 -4.736 9.755 1.00 39.34 95 ALA A O 1
ATOM 757 N N . VAL A 1 96 ? -1.008 -3.660 11.251 1.00 35.69 96 VAL A N 1
ATOM 758 C CA . VAL A 1 96 ? -2.195 -4.522 11.064 1.00 35.69 96 VAL A CA 1
ATOM 759 C C . VAL A 1 96 ? -3.456 -3.666 11.000 1.00 35.69 96 VAL A C 1
ATOM 761 O O . VAL A 1 96 ? -3.853 -3.069 11.995 1.00 35.69 96 VAL A O 1
ATOM 764 N N . TYR A 1 97 ? -4.110 -3.625 9.839 1.00 44.00 97 TYR A N 1
ATOM 765 C CA . TYR A 1 97 ? -5.317 -2.816 9.643 1.00 44.00 97 TYR A CA 1
ATOM 766 C C . TYR A 1 97 ? -6.566 -3.669 9.813 1.00 44.00 97 TYR A C 1
ATOM 768 O O . TYR A 1 97 ? -6.696 -4.667 9.122 1.00 44.00 97 TYR A O 1
ATOM 776 N N . GLY A 1 98 ? -7.479 -3.303 10.711 1.00 38.16 98 GLY A N 1
ATOM 777 C CA . GLY A 1 98 ? -8.846 -3.828 10.739 1.00 38.16 98 GLY A CA 1
ATOM 778 C C . GLY A 1 98 ? -9.815 -2.674 10.526 1.00 38.16 98 GLY A C 1
ATOM 779 O O . GLY A 1 98 ? -9.792 -1.728 11.312 1.00 38.16 98 GLY A O 1
ATOM 780 N N . LEU A 1 99 ? -10.618 -2.714 9.461 1.00 41.50 99 LEU A N 1
ATOM 781 C CA . LEU A 1 99 ? -11.695 -1.749 9.249 1.00 41.50 99 LEU A CA 1
ATOM 782 C C . LEU A 1 99 ? -12.997 -2.412 9.692 1.00 41.50 99 LEU A C 1
ATOM 784 O O . LEU A 1 99 ? -13.303 -3.536 9.303 1.00 41.50 99 LEU A O 1
ATOM 788 N N . THR A 1 100 ? -13.739 -1.752 10.570 1.00 36.28 100 THR A N 1
ATOM 789 C CA . THR A 1 100 ? -15.086 -2.181 10.952 1.00 36.28 100 THR A CA 1
ATOM 790 C C . THR A 1 100 ? -15.896 -0.932 11.238 1.00 36.28 100 THR A C 1
ATOM 792 O O . THR A 1 100 ? -16.120 -0.568 12.383 1.00 36.28 100 THR A O 1
ATOM 795 N N . GLU A 1 101 ? -16.259 -0.235 10.170 1.00 38.19 101 GLU A N 1
ATOM 796 C CA . GLU A 1 101 ? -17.464 0.588 10.127 1.00 38.19 101 GLU A CA 1
ATOM 797 C C . GLU A 1 101 ? -17.876 0.681 8.657 1.00 38.19 101 GLU A C 1
ATOM 799 O O . GLU A 1 101 ? -17.266 1.387 7.851 1.00 38.19 101 GLU A O 1
ATOM 804 N N . LEU A 1 102 ? -18.848 -0.159 8.298 1.00 38.28 102 LEU A N 1
ATOM 805 C CA . LEU A 1 102 ? -19.467 -0.197 6.979 1.00 38.28 102 LEU A CA 1
ATOM 806 C C . LEU A 1 102 ? -20.228 1.119 6.787 1.00 38.28 102 LEU A C 1
ATOM 808 O O . LEU A 1 102 ? -21.149 1.408 7.553 1.00 38.28 102 LEU A O 1
ATOM 812 N N . ALA A 1 103 ? -19.854 1.917 5.785 1.00 43.81 103 ALA A N 1
ATOM 813 C CA . ALA A 1 103 ? -20.752 2.963 5.319 1.00 43.81 103 ALA A CA 1
ATOM 814 C C . ALA A 1 103 ? -21.999 2.315 4.705 1.00 43.81 103 ALA A C 1
ATOM 816 O O . ALA A 1 103 ? -21.944 1.200 4.179 1.00 43.81 103 ALA A O 1
ATOM 817 N N . ASP A 1 104 ? -23.108 3.037 4.817 1.00 45.00 104 ASP A N 1
ATOM 818 C CA . ASP A 1 104 ? -24.445 2.668 4.367 1.00 45.00 104 ASP A CA 1
ATOM 819 C C . ASP A 1 104 ? -24.426 1.868 3.040 1.00 45.00 104 ASP A C 1
ATOM 821 O O . ASP A 1 104 ? -23.879 2.358 2.042 1.00 45.00 104 ASP A O 1
ATOM 825 N N . PRO A 1 105 ? -24.977 0.637 2.998 1.00 44.72 105 PRO A N 1
ATOM 826 C CA . PRO A 1 105 ? -24.928 -0.229 1.819 1.00 44.72 105 PRO A CA 1
ATOM 827 C C . PRO A 1 105 ? -25.490 0.411 0.539 1.00 44.72 105 PRO A C 1
ATOM 829 O O . PRO A 1 105 ? -25.093 0.000 -0.555 1.00 44.72 105 PRO A O 1
ATOM 832 N N . GLU A 1 106 ? -26.339 1.441 0.636 1.00 44.59 106 GLU A N 1
ATOM 833 C CA . GLU A 1 106 ? -26.802 2.194 -0.537 1.00 44.59 106 GLU A CA 1
ATOM 834 C C . GLU A 1 106 ? -25.681 3.002 -1.221 1.00 44.59 106 GLU A C 1
ATOM 836 O O . GLU A 1 106 ? -25.645 3.082 -2.453 1.00 44.59 106 GLU A O 1
ATOM 841 N N . GLN A 1 107 ? -24.695 3.511 -0.470 1.00 42.41 107 GLN A N 1
ATOM 842 C CA . GLN A 1 107 ? -23.570 4.283 -1.023 1.00 42.41 107 GLN A CA 1
ATOM 843 C C . GLN A 1 107 ? -22.512 3.404 -1.712 1.00 42.41 107 GLN A C 1
ATOM 845 O O . GLN A 1 107 ? -21.790 3.865 -2.595 1.00 42.41 107 GLN A O 1
ATOM 850 N N . MET A 1 108 ? -22.480 2.105 -1.396 1.00 41.59 108 MET A N 1
ATOM 851 C CA . MET A 1 108 ? -21.573 1.117 -1.996 1.00 41.59 108 MET A CA 1
ATOM 852 C C . MET A 1 108 ? -22.022 0.638 -3.397 1.00 41.59 108 MET A C 1
ATOM 854 O O . MET A 1 108 ? -21.302 -0.105 -4.074 1.00 41.59 108 MET A O 1
ATOM 858 N N . SER A 1 109 ? -23.207 1.063 -3.857 1.00 44.69 109 SER A N 1
ATOM 859 C CA . SER A 1 109 ? -23.707 0.833 -5.224 1.00 44.69 109 SER A CA 1
ATOM 860 C C . SER A 1 109 ? -23.195 1.859 -6.248 1.00 44.69 109 SER A C 1
ATOM 862 O O . SER A 1 109 ? -23.224 1.589 -7.448 1.00 44.69 109 SER A O 1
ATOM 864 N N . VAL A 1 110 ? -22.692 3.007 -5.776 1.00 40.72 110 VAL A N 1
ATOM 865 C CA . VAL A 1 110 ? -22.281 4.152 -6.610 1.00 40.72 110 VAL A CA 1
ATOM 866 C C . VAL A 1 110 ? -20.798 4.080 -7.001 1.00 40.72 110 VAL A C 1
ATOM 868 O O . VAL A 1 110 ? -20.354 4.769 -7.919 1.00 40.72 110 VAL A O 1
ATOM 871 N N . LEU A 1 111 ? -20.018 3.215 -6.347 1.00 44.44 111 LEU A N 1
ATOM 872 C CA . LEU A 1 111 ? -18.614 3.023 -6.692 1.00 44.44 111 LEU A CA 1
ATOM 873 C C . LEU A 1 111 ? -18.488 2.186 -7.970 1.00 44.44 111 LEU A C 1
ATOM 875 O O . LEU A 1 111 ? -19.111 1.123 -8.069 1.00 44.44 111 LEU A O 1
ATOM 879 N N . PRO A 1 112 ? -17.666 2.614 -8.945 1.00 38.97 112 PRO A N 1
ATOM 880 C CA . PRO A 1 112 ? -17.431 1.834 -10.147 1.00 38.97 112 PRO A CA 1
ATOM 881 C C . PRO A 1 112 ? -16.847 0.473 -9.756 1.00 38.97 112 PRO A C 1
ATOM 883 O O . PRO A 1 112 ? -15.711 0.370 -9.299 1.00 38.97 112 PRO A O 1
ATOM 886 N N . ARG A 1 113 ? -17.640 -0.587 -9.950 1.00 48.00 113 ARG A N 1
ATOM 887 C CA . ARG A 1 113 ? -17.200 -1.980 -9.773 1.00 48.00 113 ARG A CA 1
ATOM 888 C C . ARG A 1 113 ? -16.344 -2.480 -10.938 1.00 48.00 113 ARG A C 1
ATOM 890 O O . ARG A 1 113 ? -15.874 -3.615 -10.903 1.00 48.00 113 ARG A O 1
ATOM 897 N N . GLU A 1 114 ? -16.134 -1.646 -11.956 1.00 44.03 114 GLU A N 1
ATOM 898 C CA . GLU A 1 114 ? -15.199 -1.933 -13.037 1.00 44.03 114 GLU A CA 1
ATOM 899 C C . GLU A 1 114 ? -13.766 -1.568 -12.633 1.00 44.03 114 GLU A C 1
ATOM 901 O O . GLU A 1 114 ? -13.493 -0.421 -12.258 1.00 44.03 114 GLU A O 1
ATOM 906 N N . PRO A 1 115 ? -12.814 -2.508 -12.754 1.00 46.50 115 PRO A N 1
ATOM 907 C CA . PRO A 1 115 ? -11.416 -2.220 -12.528 1.00 46.50 115 PRO A CA 1
ATOM 908 C C . PRO A 1 115 ? -10.902 -1.507 -13.774 1.00 46.50 115 PRO A C 1
ATOM 910 O O . PRO A 1 115 ? -10.433 -2.160 -14.690 1.00 46.50 115 PRO A O 1
ATOM 913 N N . TYR A 1 116 ? -11.006 -0.179 -13.818 1.00 47.56 116 TYR A N 1
ATOM 914 C CA . TYR A 1 116 ? -10.452 0.641 -14.899 1.00 47.56 116 TYR A CA 1
ATOM 915 C C . TYR A 1 116 ? -10.981 0.254 -16.293 1.00 47.56 116 TYR A C 1
ATOM 917 O O . TYR A 1 116 ? -10.484 -0.657 -16.951 1.00 47.56 116 TYR A O 1
ATOM 925 N N . GLY A 1 117 ? -11.971 1.008 -16.779 1.00 36.19 117 GLY A N 1
ATOM 926 C CA . GLY A 1 117 ? -12.462 0.887 -18.151 1.00 36.19 117 GLY A CA 1
ATOM 927 C C . GLY A 1 117 ? -11.312 0.769 -19.157 1.00 36.19 117 GLY A C 1
ATOM 928 O O . GLY A 1 117 ? -10.317 1.500 -19.075 1.00 36.19 117 GLY A O 1
ATOM 929 N N . ARG A 1 118 ? -11.448 -0.190 -20.083 1.00 33.41 118 ARG A N 1
ATOM 930 C CA . ARG A 1 118 ? -10.528 -0.403 -21.210 1.00 33.41 118 ARG A CA 1
ATOM 931 C C . ARG A 1 118 ? -10.119 0.954 -21.792 1.00 33.41 118 ARG A C 1
ATOM 933 O O . ARG A 1 118 ? -11.002 1.795 -21.979 1.00 33.41 118 ARG A O 1
ATOM 940 N N . PRO A 1 119 ? -8.835 1.191 -22.113 1.00 32.09 119 PRO A N 1
ATOM 941 C CA . PRO A 1 119 ? -8.458 2.416 -22.798 1.00 32.09 119 PRO A CA 1
ATOM 942 C C . PRO A 1 119 ? -9.253 2.486 -24.105 1.00 32.09 119 PRO A C 1
ATOM 944 O O . PRO A 1 119 ? -9.033 1.682 -25.010 1.00 32.09 119 PRO A O 1
ATOM 947 N N . GLN A 1 120 ? -10.208 3.416 -24.189 1.00 33.03 120 GLN A N 1
ATOM 948 C CA . GLN A 1 120 ? -10.801 3.764 -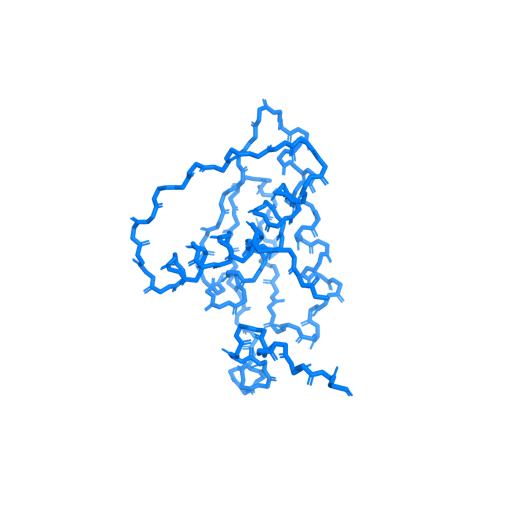25.469 1.00 33.03 120 GLN A CA 1
ATOM 949 C C . GLN A 1 120 ? -9.680 4.389 -26.290 1.00 33.03 120 GLN A C 1
ATOM 951 O O . GLN A 1 120 ? -9.129 5.433 -25.934 1.00 33.03 120 GLN A O 1
ATOM 956 N N . LEU A 1 121 ? -9.276 3.663 -27.327 1.00 28.72 121 LEU A N 1
ATOM 957 C CA . LEU A 1 121 ? -8.332 4.120 -28.325 1.00 28.72 121 LEU A CA 1
ATOM 958 C C . LEU A 1 121 ? -8.995 5.307 -29.033 1.00 28.72 121 LEU A C 1
ATOM 960 O O . LEU A 1 121 ? -9.916 5.121 -29.824 1.00 28.72 121 LEU A O 1
ATOM 964 N N . ILE A 1 122 ? -8.583 6.525 -28.688 1.00 28.78 122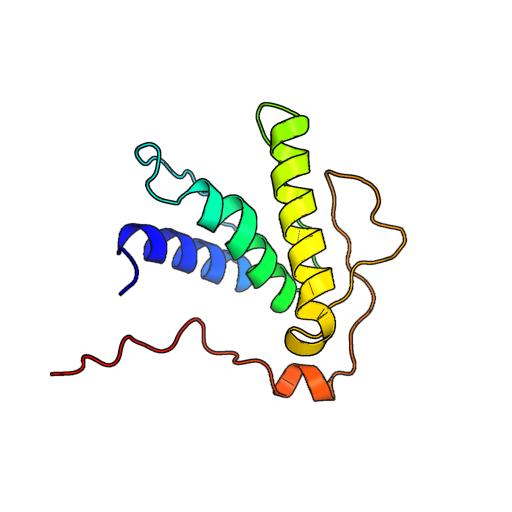 ILE A N 1
ATOM 965 C CA . ILE A 1 122 ? -8.920 7.705 -29.481 1.00 28.78 122 ILE A CA 1
ATOM 966 C C . ILE A 1 122 ? -8.024 7.613 -30.717 1.00 28.78 122 ILE A C 1
ATOM 968 O O . ILE A 1 122 ? -6.805 7.762 -30.603 1.00 28.78 122 ILE A O 1
ATOM 972 N N . ALA A 1 123 ? -8.636 7.229 -31.837 1.00 34.44 123 ALA A N 1
ATOM 973 C CA . ALA A 1 123 ? -8.063 7.341 -33.174 1.00 34.44 123 ALA A CA 1
ATOM 974 C C . ALA A 1 123 ? -7.997 8.811 -33.607 1.00 34.44 123 ALA A C 1
ATOM 976 O O . ALA A 1 123 ? -8.870 9.593 -33.158 1.00 34.44 123 ALA A O 1
#

Organism: NCBI:txid281105

pLDDT: mean 75.96, std 22.71, range [28.72, 95.88]

Mean predicted aligned error: 10.43 Å

Solvent-accessible surface area (backbone atoms only — not comparable to full-atom values): 7784 Å² total; per-residue (Å²): 134,83,60,70,79,56,51,59,54,50,54,54,50,52,40,45,71,75,64,48,93,75,88,87,85,90,86,74,72,85,93,72,49,58,65,56,43,65,56,32,50,47,58,48,55,46,38,70,79,38,48,76,48,71,58,69,60,84,56,99,42,69,68,62,21,39,52,34,45,48,53,40,53,51,50,42,65,74,38,26,91,80,64,53,49,52,80,30,93,81,54,75,54,73,50,56,42,53,29,76,54,83,50,62,73,77,64,68,70,73,54,78,86,63,86,68,77,75,84,76,80,81,125

Foldseek 3Di:
DDDPLLVVLVVQLVCVLVVDPDDDDDDDDPPNCCCVRNLAVSVLVSCLSVVQDKDFFDDPDPVVLLVSQVNSQCVCVVCVVPSQFHFDPPQPPSTIGGGPDGGDVVSSVPDPPDPDDDPPPPD

Sequence (123 aa):
MQAEHLALIDDAFARIAAGDAVRLLLTMPPRHGKSRRAARWAPLWYLLQRPDHRVVIASYSAELADDHGRWIRDAITTWREQIGIALHPGSKDAAVYGLTELADPEQMSVLPREPYGRPQLIA

Radius of gyration: 15.29 Å; Cα contacts (8 Å, |Δi|>4): 114; chains: 1; bounding box: 41×30×50 Å

Secondary structure (DSSP, 8-state):
---HHHHHHHHHHHHHHHT----------TTSSHHHIIIIIHHHHHHHH-TTS-B----SSHHHHHHHHHHHHHHHHHTHHHH-B---TT---TT-B----B--TTGGGSS--SSS-------